Protein AF-A0A366HAK1-F1 (afdb_monomer_lite)

Structure (mmCIF, N/CA/C/O backbone):
data_AF-A0A366HAK1-F1
#
_entry.id   AF-A0A366HAK1-F1
#
loop_
_atom_site.group_PDB
_atom_site.id
_atom_site.type_symbol
_atom_site.label_atom_id
_atom_site.label_alt_id
_atom_site.label_comp_id
_atom_site.label_asym_id
_atom_site.label_entity_id
_atom_site.label_seq_id
_atom_site.pdbx_PDB_ins_code
_atom_site.Cartn_x
_atom_site.Cartn_y
_atom_site.Cartn_z
_atom_site.occupancy
_atom_site.B_iso_or_equiv
_atom_site.auth_seq_id
_atom_site.auth_comp_id
_atom_site.auth_asym_id
_atom_site.auth_atom_id
_atom_site.pdbx_PDB_model_num
ATOM 1 N N . MET A 1 1 ? -33.216 -1.430 20.223 1.00 57.94 1 MET A N 1
ATOM 2 C CA . MET A 1 1 ? -33.159 -0.058 19.666 1.00 57.94 1 MET A CA 1
ATOM 3 C C . MET A 1 1 ? -33.736 0.008 18.242 1.00 57.94 1 MET A C 1
ATOM 5 O O . MET A 1 1 ? -33.120 0.584 17.355 1.00 57.94 1 MET A O 1
ATOM 9 N N . ALA A 1 2 ? -34.920 -0.560 17.988 1.00 52.91 2 ALA A N 1
ATOM 10 C CA . ALA A 1 2 ? -35.576 -0.375 16.691 1.00 52.91 2 ALA A CA 1
ATOM 11 C C . ALA A 1 2 ? -36.298 0.983 16.698 1.00 52.91 2 ALA A C 1
ATOM 13 O O . ALA A 1 2 ? -37.157 1.197 17.547 1.00 52.91 2 ALA A O 1
ATOM 14 N N . GLY A 1 3 ? -35.922 1.897 15.796 1.00 68.50 3 GLY A N 1
ATOM 15 C CA . GLY A 1 3 ? -36.625 3.174 15.591 1.00 68.50 3 GLY A CA 1
ATOM 16 C C . GLY A 1 3 ? -36.047 4.415 16.285 1.00 68.50 3 GLY A C 1
ATOM 17 O O . GLY A 1 3 ? -36.663 5.473 16.206 1.00 68.50 3 GLY A O 1
ATOM 18 N N . HIS A 1 4 ? -34.876 4.334 16.927 1.00 72.25 4 HIS A N 1
ATOM 19 C CA . HIS A 1 4 ? -34.224 5.504 17.532 1.00 72.25 4 HIS A CA 1
ATOM 2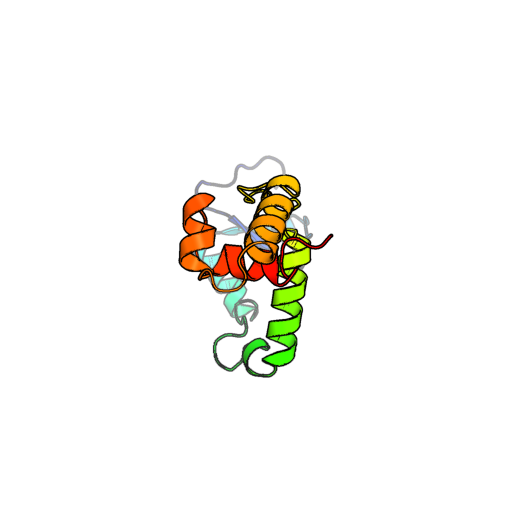0 C C . HIS A 1 4 ? -33.091 6.037 16.650 1.00 72.25 4 HIS A C 1
ATOM 22 O O . HIS A 1 4 ? -32.225 5.278 16.216 1.00 72.25 4 HIS A O 1
ATOM 28 N N . SER A 1 5 ? -33.088 7.348 16.401 1.00 84.06 5 SER A N 1
ATOM 29 C CA . SER A 1 5 ? -31.988 8.043 15.728 1.00 84.06 5 SER A CA 1
ATOM 30 C C . SER A 1 5 ? -30.778 8.159 16.653 1.00 84.06 5 SER A C 1
ATOM 32 O O . SER A 1 5 ? -30.927 8.535 17.816 1.00 84.06 5 SER A O 1
ATOM 34 N N . ILE A 1 6 ? -29.581 7.903 16.129 1.00 87.19 6 ILE A N 1
ATOM 35 C CA . ILE A 1 6 ? -28.330 8.147 16.854 1.00 87.19 6 ILE A CA 1
ATOM 36 C C . ILE A 1 6 ? -28.061 9.662 16.846 1.00 87.19 6 ILE A C 1
ATOM 38 O O . ILE A 1 6 ? -28.103 10.265 15.768 1.00 87.19 6 ILE A O 1
ATOM 42 N N . PRO A 1 7 ? -27.814 10.300 18.007 1.00 90.25 7 PRO A N 1
ATOM 43 C CA . PRO A 1 7 ? -27.484 11.720 18.057 1.00 90.25 7 PRO A CA 1
ATOM 44 C C . PRO A 1 7 ? -26.237 12.058 17.218 1.00 90.25 7 PRO A C 1
ATOM 46 O O . PRO A 1 7 ? -25.315 11.242 17.140 1.00 90.25 7 PRO A O 1
ATOM 49 N N . PRO A 1 8 ? -26.155 13.259 16.615 1.00 91.94 8 PRO A N 1
ATOM 50 C CA . PRO A 1 8 ? -24.964 13.681 15.883 1.00 91.94 8 PRO A CA 1
ATOM 51 C C . PRO A 1 8 ? -23.697 13.595 16.743 1.00 91.94 8 PRO A C 1
ATOM 53 O O . PRO A 1 8 ? -23.687 14.036 17.891 1.00 91.94 8 PRO A O 1
ATOM 56 N N .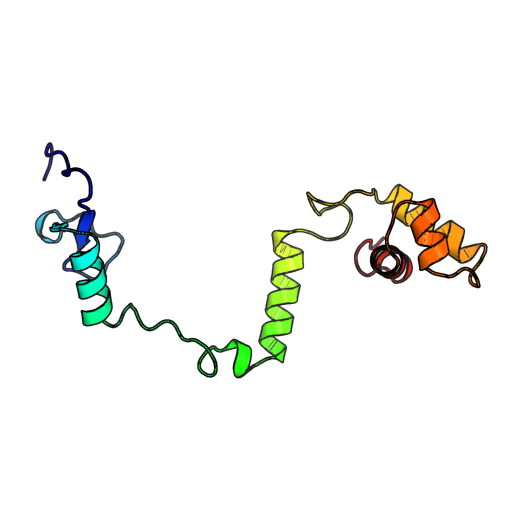 GLY A 1 9 ? -22.622 13.040 16.178 1.00 90.50 9 GLY A N 1
ATOM 57 C CA . GLY A 1 9 ? -21.339 12.881 16.873 1.00 90.50 9 GLY A CA 1
ATOM 58 C C . GLY A 1 9 ? -21.284 11.723 17.878 1.00 90.50 9 GLY A C 1
ATOM 59 O O . GLY A 1 9 ? -20.275 11.585 18.569 1.00 90.50 9 GLY A O 1
ATOM 60 N N . MET A 1 10 ? -22.333 10.898 17.958 1.00 94.31 10 MET A N 1
ATOM 61 C CA . MET A 1 10 ? -22.339 9.671 18.754 1.00 94.31 10 MET A CA 1
ATOM 62 C C . MET A 1 10 ? -22.208 8.418 17.885 1.00 94.31 10 ME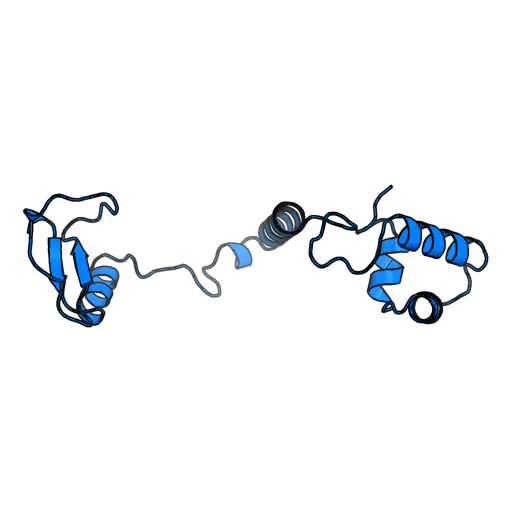T A C 1
ATOM 64 O O . MET A 1 10 ? -22.587 8.395 16.714 1.00 94.31 10 MET A O 1
ATOM 68 N N . GLU A 1 11 ? -21.661 7.368 18.487 1.00 93.56 11 GLU A N 1
ATOM 69 C CA . GLU A 1 11 ? -21.390 6.064 17.891 1.00 93.56 11 GLU A CA 1
ATOM 70 C C . GLU A 1 11 ? -22.117 4.967 18.686 1.00 93.56 11 GLU A C 1
ATOM 72 O O . GLU A 1 11 ? -22.496 5.161 19.845 1.00 93.56 11 GLU A O 1
ATOM 77 N N . LEU A 1 12 ? -22.308 3.801 18.063 1.00 91.44 12 LEU A N 1
ATOM 78 C CA . LEU A 1 12 ? -22.704 2.589 18.779 1.00 91.44 12 LEU A CA 1
ATOM 79 C C . LEU A 1 12 ? -21.452 1.869 19.270 1.00 91.44 12 LEU A C 1
ATOM 81 O O . LEU A 1 12 ? -20.571 1.537 18.479 1.00 91.44 12 LEU A O 1
ATOM 85 N N . LEU A 1 13 ? -21.396 1.615 20.571 1.00 92.69 13 LEU A N 1
ATOM 86 C CA . LEU A 1 13 ? -20.307 0.912 21.228 1.00 92.69 13 LEU A CA 1
ATOM 87 C C . LEU A 1 13 ? -20.752 -0.512 21.542 1.00 92.69 13 LEU A C 1
ATOM 89 O O . LEU A 1 13 ? -21.846 -0.737 22.064 1.00 92.69 13 LEU A O 1
ATOM 93 N N . HIS A 1 14 ? -19.875 -1.474 21.262 1.00 93.00 14 HIS A N 1
ATOM 94 C CA . HIS A 1 14 ? -20.073 -2.862 21.661 1.00 93.00 14 HIS A CA 1
ATOM 95 C C . HIS A 1 14 ? -19.481 -3.115 23.046 1.00 93.00 14 HIS A C 1
ATOM 97 O O . HIS A 1 14 ? -18.282 -2.926 23.274 1.00 93.00 14 HIS A O 1
ATOM 103 N N . SER A 1 15 ? -20.289 -3.654 23.958 1.00 91.25 15 SER A N 1
ATOM 104 C CA . SER A 1 15 ? -19.769 -4.215 25.211 1.00 91.25 15 SER A CA 1
ATOM 105 C C . SER A 1 15 ? -18.945 -5.485 24.953 1.00 91.25 15 SER A C 1
ATOM 107 O O . SER A 1 15 ? -17.918 -5.701 25.598 1.00 91.25 15 SER A O 1
ATOM 109 N N . CYS A 1 16 ? -19.338 -6.275 23.948 1.00 90.81 16 CYS A N 1
ATOM 110 C CA . CYS A 1 16 ? -18.619 -7.457 23.472 1.00 90.81 16 CYS A CA 1
ATOM 111 C C . CYS A 1 16 ? -17.524 -7.124 22.436 1.00 90.81 16 CYS A C 1
ATOM 113 O O . CYS A 1 16 ? -17.509 -6.048 21.845 1.00 90.81 16 CYS A O 1
ATOM 115 N N . ASP A 1 17 ? -16.616 -8.069 22.180 1.00 88.94 17 ASP A N 1
ATOM 116 C CA . ASP A 1 17 ? -15.512 -7.903 21.213 1.00 88.94 17 ASP A CA 1
ATOM 117 C C . ASP A 1 17 ? -15.778 -8.570 19.856 1.00 88.94 17 ASP A C 1
ATOM 119 O O . ASP A 1 17 ? -14.864 -8.835 19.077 1.00 88.94 17 ASP A O 1
ATOM 123 N N . ILE A 1 18 ? -17.053 -8.818 19.556 1.00 91.38 18 ILE A N 1
ATOM 124 C CA . ILE A 1 18 ? -17.508 -9.459 18.323 1.00 91.38 18 ILE A CA 1
ATOM 125 C C . ILE A 1 18 ? -18.028 -8.371 17.379 1.00 91.38 18 ILE A C 1
ATOM 127 O O . ILE A 1 18 ? -19.150 -7.897 17.535 1.00 91.38 18 ILE A O 1
ATOM 131 N N . GLY A 1 19 ? -17.235 -8.000 16.367 1.00 86.69 19 GLY A N 1
ATOM 132 C CA . GLY A 1 19 ? -17.573 -6.904 15.443 1.00 86.69 19 GLY A CA 1
ATOM 133 C C . GLY A 1 19 ? -18.842 -7.116 14.601 1.00 86.69 19 GLY A C 1
ATOM 134 O O . GLY A 1 19 ? -19.405 -6.153 14.096 1.00 86.69 19 GLY A O 1
ATOM 135 N N . LEU A 1 20 ? -19.317 -8.360 14.474 1.00 92.81 20 LEU A N 1
ATOM 136 C CA . LEU A 1 20 ? -20.569 -8.708 13.783 1.00 92.81 20 LEU A CA 1
ATOM 137 C C . LEU A 1 20 ? -21.787 -8.777 14.725 1.00 92.81 20 LEU A C 1
ATOM 139 O O . LEU A 1 20 ? -22.870 -9.173 14.300 1.00 92.81 20 LEU A O 1
ATOM 143 N N . CYS A 1 21 ? -21.632 -8.454 16.012 1.00 94.38 21 CYS A N 1
ATOM 144 C CA . CYS A 1 21 ? -22.727 -8.535 16.970 1.00 94.38 21 CYS A CA 1
ATOM 145 C C . CYS A 1 21 ? -23.762 -7.429 16.726 1.00 94.38 21 CYS A C 1
ATOM 147 O O . CYS A 1 21 ? -23.429 -6.243 16.701 1.00 94.38 21 CYS A O 1
ATOM 149 N N . VAL A 1 22 ? -25.027 -7.836 16.599 1.00 92.88 22 VAL A N 1
ATOM 150 C CA . VAL A 1 22 ? -26.189 -6.948 16.421 1.00 92.88 22 VAL A CA 1
ATOM 151 C C . VAL A 1 22 ? -27.191 -7.041 17.576 1.00 92.88 22 VAL A C 1
ATOM 153 O O . VAL A 1 22 ? -28.280 -6.481 17.483 1.00 92.88 22 VAL A O 1
ATOM 156 N N . ASN A 1 23 ? -26.853 -7.759 18.658 1.00 93.19 23 ASN A N 1
ATOM 157 C CA . ASN A 1 23 ? -27.717 -7.869 19.832 1.00 93.19 23 ASN A CA 1
ATOM 158 C C . ASN A 1 23 ? -27.869 -6.480 20.484 1.00 93.19 23 ASN A C 1
ATOM 160 O O . ASN A 1 23 ? -26.862 -5.950 20.958 1.00 93.19 23 ASN A O 1
ATOM 164 N N . PRO A 1 24 ? -29.083 -5.896 20.547 1.00 89.25 24 PRO A N 1
ATOM 165 C CA . PRO A 1 24 ? -29.296 -4.583 21.148 1.00 89.25 24 PRO A CA 1
ATOM 166 C C . PRO A 1 24 ? -28.813 -4.471 22.596 1.00 89.25 24 PRO A C 1
ATOM 168 O O . PRO A 1 24 ? -28.389 -3.392 22.988 1.00 89.25 24 PRO A O 1
ATOM 171 N N . ASP A 1 25 ? -28.816 -5.565 23.362 1.00 93.00 25 ASP A N 1
ATOM 172 C CA . ASP A 1 25 ? -28.348 -5.575 24.756 1.00 93.00 25 ASP A CA 1
ATOM 173 C C . ASP A 1 25 ? -26.827 -5.378 24.872 1.00 93.00 25 ASP A C 1
ATOM 175 O O . ASP A 1 25 ? -26.306 -5.028 25.930 1.00 93.00 25 ASP A O 1
ATOM 179 N N . HIS A 1 26 ? -26.092 -5.612 23.781 1.00 92.94 26 HIS A N 1
ATOM 180 C CA . HIS A 1 26 ? -24.647 -5.405 23.708 1.00 92.94 26 HIS A CA 1
ATOM 181 C C . HIS A 1 26 ? -24.267 -4.059 23.079 1.00 92.94 26 HIS A C 1
ATOM 183 O O . HIS A 1 26 ? -23.072 -3.782 22.952 1.00 92.94 26 HIS A O 1
ATOM 189 N N . LEU A 1 27 ? -25.251 -3.251 22.669 1.00 91.38 27 LEU A N 1
ATOM 190 C CA . LEU A 1 27 ? -25.058 -1.977 21.985 1.00 91.38 27 LEU A CA 1
ATOM 191 C C . LEU A 1 27 ? -25.476 -0.818 22.889 1.00 91.38 27 LEU A C 1
ATOM 193 O O . LEU A 1 27 ? -26.621 -0.738 23.333 1.00 91.38 27 LEU A O 1
ATOM 197 N N . SER A 1 28 ? -24.565 0.121 23.110 1.00 92.75 28 SER A N 1
ATOM 198 C CA . SER A 1 28 ? -24.848 1.375 23.807 1.00 92.75 28 SER A CA 1
ATOM 199 C C . SER A 1 28 ? -24.473 2.571 22.942 1.00 92.75 28 SER A C 1
ATOM 201 O O . SER A 1 28 ? -23.606 2.483 22.076 1.00 92.75 28 SER A O 1
ATOM 203 N N . ILE A 1 29 ? -25.145 3.701 23.158 1.00 93.31 29 ILE A N 1
ATOM 204 C CA . ILE A 1 29 ? -24.764 4.970 22.532 1.00 93.31 29 ILE A CA 1
ATOM 205 C C . ILE A 1 29 ? -23.653 5.591 23.373 1.00 93.31 29 ILE A C 1
ATOM 207 O O . ILE A 1 29 ? -23.758 5.634 24.599 1.00 93.31 29 ILE A O 1
ATOM 211 N N . GLY A 1 30 ? -22.617 6.091 22.712 1.00 93.81 30 GLY A N 1
ATOM 212 C CA . GLY A 1 30 ? -21.523 6.798 23.360 1.00 93.81 30 GLY A CA 1
ATOM 213 C C . GLY A 1 30 ? -20.785 7.707 22.392 1.00 93.81 30 GLY A C 1
ATOM 214 O O . GLY A 1 30 ? -21.084 7.791 21.202 1.00 93.81 30 GLY A O 1
ATOM 215 N N . THR A 1 31 ? -19.813 8.424 22.919 1.00 96.12 31 THR A N 1
ATOM 216 C CA . THR A 1 31 ? -18.922 9.294 22.164 1.00 96.12 31 THR A CA 1
ATOM 217 C C . THR A 1 31 ? -17.777 8.500 21.543 1.00 96.12 31 THR A C 1
ATOM 219 O O . THR A 1 31 ? -17.378 7.439 22.032 1.00 96.12 31 THR A O 1
ATOM 222 N N . HIS A 1 32 ? -17.165 9.076 20.510 1.00 94.94 32 HIS A N 1
ATOM 223 C CA . HIS A 1 32 ? -15.927 8.550 19.938 1.00 94.94 32 HIS A CA 1
ATOM 224 C C . HIS A 1 32 ? -14.830 8.360 21.005 1.00 94.94 32 HIS A C 1
ATOM 226 O O . HIS A 1 32 ? -14.115 7.361 21.012 1.00 94.94 32 HIS A O 1
ATOM 232 N N . GLN A 1 33 ? -14.723 9.288 21.963 1.00 95.44 33 GLN A N 1
ATOM 233 C CA . GLN A 1 33 ? -13.726 9.206 23.031 1.00 95.44 33 GLN A CA 1
ATOM 234 C C . GLN A 1 33 ? -13.959 8.007 23.960 1.00 95.44 33 GLN A C 1
ATOM 236 O O . GLN A 1 33 ? -12.996 7.351 24.357 1.00 95.44 33 GLN A O 1
ATOM 241 N N . GLU A 1 34 ? -15.213 7.695 24.293 1.00 95.00 34 GLU A N 1
ATOM 242 C CA . GLU A 1 34 ? -15.557 6.510 25.088 1.00 95.00 34 GLU A CA 1
ATOM 243 C C . GLU A 1 34 ? -15.226 5.218 24.338 1.00 95.00 34 GLU A C 1
ATOM 245 O O . GLU A 1 34 ? -14.649 4.303 24.928 1.00 95.00 34 GLU A O 1
ATOM 250 N N . ASN A 1 35 ? -15.499 5.170 23.031 1.00 93.69 35 ASN A N 1
ATOM 251 C CA . ASN A 1 35 ? -15.155 4.032 22.179 1.00 93.69 35 ASN A CA 1
ATOM 252 C C . ASN A 1 35 ? -13.630 3.806 22.136 1.00 93.69 35 ASN A C 1
ATOM 254 O O . ASN A 1 35 ? -13.141 2.688 22.315 1.00 93.69 35 ASN A O 1
ATOM 258 N N . MET A 1 36 ? -12.855 4.886 21.995 1.00 94.06 36 MET A N 1
ATOM 259 C CA . MET A 1 36 ? -11.391 4.833 22.039 1.00 94.06 36 MET A CA 1
ATOM 260 C C . MET A 1 36 ? -10.865 4.389 23.411 1.00 94.06 36 MET A C 1
ATOM 262 O O . MET A 1 36 ? -9.961 3.554 23.482 1.00 94.06 36 MET A O 1
ATOM 266 N N . THR A 1 37 ? -11.442 4.884 24.508 1.00 93.94 37 THR A N 1
ATOM 267 C CA . THR A 1 37 ? -11.080 4.439 25.863 1.00 93.94 37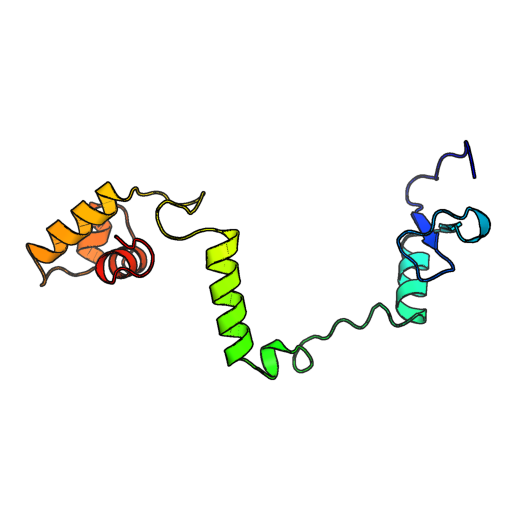 THR A CA 1
ATOM 268 C C . THR A 1 37 ? -11.392 2.953 26.062 1.00 93.94 37 THR A C 1
ATOM 270 O O . THR A 1 37 ? -10.569 2.228 26.624 1.00 93.94 37 THR A O 1
ATOM 273 N N . ASP A 1 38 ? -12.529 2.463 25.558 1.00 92.75 38 ASP A N 1
ATOM 274 C CA . ASP A 1 38 ? -12.889 1.043 25.610 1.00 92.75 38 ASP A CA 1
ATOM 275 C C . ASP A 1 38 ? -11.921 0.172 24.792 1.00 92.75 38 ASP A C 1
ATOM 277 O O . ASP A 1 38 ? -11.438 -0.852 25.280 1.00 92.75 38 ASP A O 1
ATOM 281 N N . MET A 1 39 ? -11.554 0.608 23.582 1.00 91.94 39 MET A N 1
ATOM 282 C CA . MET A 1 39 ? -10.537 -0.049 22.754 1.00 91.94 39 MET A CA 1
ATOM 283 C C . MET A 1 39 ? -9.203 -0.192 23.501 1.00 91.94 39 MET A C 1
ATOM 285 O O . MET A 1 39 ? -8.606 -1.275 23.494 1.00 91.94 39 MET A O 1
ATOM 289 N N . VAL A 1 40 ? -8.743 0.880 24.156 1.00 92.75 40 VAL A N 1
ATOM 290 C CA . VAL A 1 40 ? -7.497 0.886 24.936 1.00 92.75 40 VAL A CA 1
ATOM 291 C C . VAL A 1 40 ? -7.608 -0.042 26.143 1.00 92.75 40 VAL A C 1
ATOM 293 O O . VAL A 1 40 ? -6.728 -0.883 26.339 1.00 92.75 40 VAL A O 1
ATOM 296 N N . ARG A 1 41 ? -8.701 0.047 26.911 1.00 90.94 41 ARG A N 1
ATOM 297 C CA . ARG A 1 41 ? -8.972 -0.812 28.077 1.00 90.94 41 ARG A CA 1
ATOM 298 C C . ARG A 1 41 ? -8.958 -2.295 27.708 1.00 90.94 41 ARG A C 1
ATOM 300 O O . ARG A 1 41 ? -8.420 -3.107 28.452 1.00 90.94 41 ARG A O 1
ATOM 307 N N . LYS A 1 42 ? -9.506 -2.638 26.542 1.00 89.25 42 LYS A N 1
ATOM 308 C CA . LYS A 1 42 ? -9.532 -4.003 25.995 1.00 89.25 42 LYS A CA 1
ATOM 309 C C . LYS A 1 42 ? -8.220 -4.427 25.326 1.00 89.25 42 LYS A C 1
ATOM 311 O O . LYS A 1 42 ? -8.127 -5.528 24.797 1.00 89.25 42 LYS A O 1
ATOM 316 N N . GLY A 1 43 ? -7.203 -3.564 25.307 1.00 90.12 43 GLY A N 1
ATOM 317 C CA . GLY A 1 43 ? -5.892 -3.867 24.731 1.00 90.12 43 GLY A CA 1
ATOM 318 C C . GLY A 1 43 ? -5.853 -3.892 23.200 1.00 90.12 43 GLY A C 1
ATOM 319 O O . GLY A 1 43 ? -4.836 -4.281 22.631 1.00 90.12 43 GLY A O 1
ATOM 320 N N . ARG A 1 44 ? -6.915 -3.439 22.522 1.00 88.44 44 ARG A N 1
ATOM 321 C CA . ARG A 1 44 ? -7.033 -3.454 21.051 1.00 88.44 44 ARG A CA 1
ATOM 322 C C . ARG A 1 44 ? -6.271 -2.313 20.366 1.00 88.44 44 ARG A C 1
ATOM 324 O O . ARG A 1 44 ? -6.076 -2.350 19.159 1.00 88.44 44 ARG A O 1
ATOM 331 N N . ALA A 1 45 ? -5.789 -1.334 21.133 1.00 89.69 45 ALA A N 1
ATOM 332 C CA . ALA A 1 45 ? -5.007 -0.206 20.622 1.00 89.69 45 ALA A CA 1
ATOM 333 C C . ALA A 1 45 ? -3.521 -0.535 20.351 1.00 89.69 45 ALA A C 1
ATOM 335 O O . ALA A 1 45 ? -2.800 0.283 19.782 1.00 89.69 45 ALA A O 1
ATOM 336 N N . LYS A 1 46 ? -3.031 -1.712 20.766 1.00 85.88 46 LYS A N 1
ATOM 337 C CA . LYS A 1 46 ? -1.613 -2.091 20.651 1.00 85.88 46 LYS A CA 1
ATOM 338 C C . LYS A 1 46 ? -1.286 -2.648 19.263 1.00 85.88 46 LYS A C 1
ATOM 340 O O . LYS A 1 46 ? -1.058 -3.844 19.103 1.00 85.88 46 LYS A O 1
ATOM 345 N N . ALA A 1 47 ? -1.251 -1.781 18.256 1.00 85.19 47 ALA A N 1
ATOM 346 C CA . ALA A 1 47 ? -0.632 -2.134 16.984 1.00 85.19 47 ALA A CA 1
ATOM 347 C C . ALA A 1 47 ? 0.904 -2.140 17.144 1.00 85.19 47 ALA A C 1
ATOM 349 O O . ALA A 1 47 ? 1.450 -1.195 17.719 1.00 85.19 47 ALA A O 1
ATOM 350 N N . PRO A 1 48 ? 1.619 -3.168 16.655 1.00 86.88 48 PRO A N 1
ATOM 351 C CA . PRO A 1 48 ? 3.076 -3.174 16.692 1.00 86.88 48 PRO A CA 1
ATOM 352 C C . PRO A 1 48 ? 3.619 -2.021 15.839 1.00 86.88 48 PRO A C 1
ATOM 354 O O . PRO A 1 48 ? 3.165 -1.798 14.716 1.00 86.88 48 PRO A O 1
ATOM 357 N N . ALA A 1 49 ? 4.591 -1.280 16.363 1.00 85.31 49 ALA A N 1
ATOM 358 C CA . ALA A 1 49 ? 5.159 -0.106 15.710 1.00 85.31 49 ALA A CA 1
ATOM 359 C C . ALA A 1 49 ? 6.675 -0.050 15.913 1.00 85.31 49 ALA A C 1
ATOM 361 O O . ALA A 1 49 ? 7.227 -0.704 16.794 1.00 85.31 49 ALA A O 1
ATOM 362 N N . GLY A 1 50 ? 7.361 0.744 15.088 1.00 86.88 50 GLY A N 1
ATOM 363 C CA . GLY A 1 50 ? 8.803 0.938 15.223 1.00 86.88 50 GLY A CA 1
ATOM 364 C C . GLY A 1 50 ? 9.573 -0.382 15.138 1.00 86.88 50 GLY A C 1
ATOM 365 O O . GLY A 1 50 ? 9.408 -1.122 14.169 1.00 86.88 50 GLY A O 1
ATOM 366 N N . SER A 1 51 ? 10.421 -0.644 16.136 1.00 88.69 51 SER A N 1
ATOM 367 C CA . SER A 1 51 ? 11.225 -1.868 16.254 1.00 88.69 51 SER A CA 1
ATOM 368 C C . SER A 1 51 ? 10.395 -3.133 16.427 1.00 88.69 51 SER A C 1
ATOM 370 O O . SER A 1 51 ? 10.854 -4.179 15.991 1.00 88.69 51 SER A O 1
ATOM 372 N N . ASP A 1 52 ? 9.194 -3.024 16.998 1.00 86.81 52 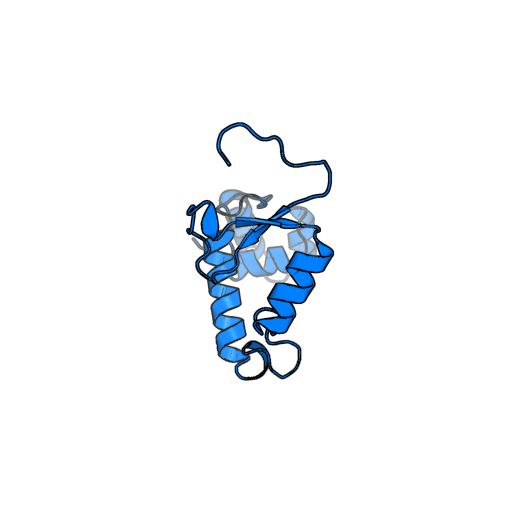ASP A N 1
ATOM 373 C CA . ASP A 1 52 ? 8.339 -4.168 17.341 1.00 86.81 52 ASP A CA 1
ATOM 374 C C . ASP A 1 52 ? 7.470 -4.610 16.153 1.00 86.81 52 ASP A C 1
ATOM 376 O O . ASP A 1 52 ? 6.734 -5.596 16.210 1.00 86.81 52 ASP A O 1
ATOM 380 N N . HIS A 1 53 ? 7.522 -3.860 15.049 1.00 89.81 53 HIS A N 1
ATOM 381 C CA . HIS A 1 53 ? 6.829 -4.214 13.824 1.00 89.81 53 HIS A CA 1
ATOM 382 C C . HIS A 1 53 ? 7.587 -5.312 13.074 1.00 89.81 53 HIS A C 1
ATOM 384 O O . HIS A 1 53 ? 8.787 -5.199 12.817 1.00 89.81 53 HIS A O 1
ATOM 390 N N . TRP A 1 54 ? 6.869 -6.348 12.631 1.00 88.88 54 TRP A N 1
ATOM 391 C CA . TRP A 1 54 ? 7.457 -7.526 11.979 1.00 88.88 54 TRP A CA 1
ATOM 392 C C . TRP A 1 54 ? 8.365 -7.186 10.786 1.00 88.88 54 TRP A C 1
ATOM 394 O O . TRP A 1 54 ? 9.342 -7.888 10.539 1.00 88.88 54 TRP A O 1
ATOM 404 N N . THR A 1 55 ? 8.102 -6.084 10.072 1.00 90.12 55 THR A N 1
ATOM 405 C CA . THR A 1 55 ? 8.950 -5.659 8.943 1.00 90.12 55 THR A CA 1
ATOM 406 C C . THR A 1 55 ? 10.352 -5.215 9.351 1.00 90.12 55 THR A C 1
ATOM 408 O O . THR A 1 55 ? 11.231 -5.161 8.492 1.00 90.12 55 THR A O 1
ATOM 411 N N . ARG A 1 56 ? 10.581 -4.876 10.626 1.00 89.31 56 ARG A N 1
ATOM 412 C CA . ARG A 1 56 ? 11.919 -4.589 11.159 1.00 89.31 56 ARG A CA 1
ATOM 413 C C . ARG A 1 56 ? 12.663 -5.855 11.559 1.00 89.31 56 ARG A C 1
ATOM 415 O O . ARG A 1 56 ? 13.873 -5.903 11.370 1.00 89.31 56 ARG A O 1
ATOM 422 N N . HIS A 1 57 ? 11.953 -6.860 12.065 1.00 89.44 57 HIS A N 1
ATOM 423 C CA . HIS A 1 57 ? 12.542 -8.149 12.432 1.00 89.44 57 HIS A CA 1
ATOM 424 C C . HIS A 1 57 ? 12.911 -8.994 11.209 1.00 89.44 57 HIS A C 1
ATOM 426 O O . HIS A 1 57 ? 13.903 -9.713 11.244 1.00 89.44 57 HIS A O 1
ATOM 432 N N . ASP A 1 58 ? 12.139 -8.881 10.127 1.00 92.25 58 ASP A N 1
ATOM 433 C CA . ASP A 1 58 ? 12.353 -9.645 8.899 1.00 92.25 58 ASP A CA 1
ATOM 434 C C . ASP A 1 58 ? 12.300 -8.728 7.661 1.00 92.25 58 ASP A C 1
ATOM 436 O O . ASP A 1 58 ? 11.277 -8.630 6.965 1.00 92.25 58 ASP A O 1
ATOM 440 N N . PRO A 1 59 ? 13.400 -8.001 7.382 1.00 90.19 59 PRO A N 1
ATOM 441 C CA . PRO A 1 59 ? 13.452 -7.073 6.261 1.00 90.19 59 PRO A CA 1
ATOM 442 C C . PRO A 1 59 ? 13.372 -7.787 4.905 1.00 90.19 59 PRO A C 1
ATOM 444 O O . PRO A 1 59 ? 12.937 -7.181 3.923 1.00 90.19 59 PRO A O 1
ATOM 447 N N . GLU A 1 60 ? 13.773 -9.055 4.819 1.00 92.81 60 GLU A N 1
ATOM 448 C CA . GLU A 1 60 ? 13.736 -9.821 3.574 1.00 92.81 60 GLU A CA 1
ATOM 449 C C . GLU A 1 60 ? 12.309 -10.247 3.222 1.00 92.81 60 GLU A C 1
ATOM 451 O O . GLU A 1 60 ? 11.833 -9.987 2.108 1.00 92.81 60 GLU A O 1
ATOM 456 N N . ARG A 1 61 ? 11.565 -10.788 4.191 1.00 91.75 61 ARG A N 1
ATOM 457 C CA . ARG A 1 61 ? 10.135 -11.061 4.031 1.00 91.75 61 ARG A CA 1
ATOM 458 C C . ARG A 1 61 ? 9.354 -9.786 3.754 1.00 91.75 61 ARG A C 1
ATOM 460 O O . ARG A 1 61 ? 8.484 -9.790 2.883 1.00 91.75 61 ARG A O 1
ATOM 467 N N . ALA A 1 62 ? 9.682 -8.684 4.430 1.00 89.19 62 ALA A N 1
ATOM 468 C CA . ALA A 1 62 ? 9.044 -7.394 4.183 1.00 89.19 62 ALA A CA 1
ATOM 469 C C . ALA A 1 62 ? 9.225 -6.936 2.729 1.00 89.19 62 ALA A C 1
ATOM 471 O O . ALA A 1 62 ? 8.251 -6.568 2.070 1.00 89.19 62 ALA A O 1
ATOM 472 N N . ARG A 1 63 ? 10.453 -7.018 2.196 1.00 87.94 63 ARG A N 1
ATOM 473 C CA . ARG A 1 63 ? 10.745 -6.709 0.785 1.00 87.94 63 ARG A CA 1
ATOM 474 C C . ARG A 1 63 ? 9.994 -7.631 -0.169 1.00 87.94 63 ARG A C 1
ATOM 476 O O . ARG A 1 63 ? 9.476 -7.162 -1.182 1.00 87.94 63 ARG A O 1
ATOM 483 N N . THR A 1 64 ? 9.917 -8.918 0.153 1.00 89.00 64 THR A N 1
ATOM 484 C CA . THR A 1 64 ? 9.222 -9.919 -0.665 1.00 89.00 64 THR A CA 1
ATOM 485 C C . THR A 1 64 ? 7.726 -9.627 -0.744 1.00 89.00 64 THR A C 1
ATOM 487 O O . THR A 1 64 ? 7.185 -9.508 -1.844 1.00 89.00 64 THR A O 1
ATOM 490 N N . ILE A 1 65 ? 7.074 -9.418 0.401 1.00 86.69 65 ILE A N 1
ATOM 491 C CA . ILE A 1 65 ? 5.645 -9.090 0.473 1.00 86.69 65 ILE A CA 1
ATOM 492 C C . ILE A 1 65 ? 5.363 -7.750 -0.211 1.00 86.69 65 ILE A C 1
ATOM 494 O O . ILE A 1 65 ? 4.427 -7.657 -1.002 1.00 86.69 65 ILE A O 1
ATOM 498 N N . ALA A 1 66 ? 6.190 -6.724 0.016 1.00 84.00 66 ALA A N 1
ATOM 499 C CA . ALA A 1 66 ? 6.039 -5.436 -0.659 1.00 84.00 66 ALA A CA 1
ATOM 500 C C . ALA A 1 66 ? 6.107 -5.589 -2.186 1.00 84.00 66 ALA A C 1
ATOM 502 O O . ALA A 1 66 ? 5.268 -5.048 -2.904 1.00 84.00 66 ALA A O 1
ATOM 503 N N . ARG A 1 67 ? 7.059 -6.381 -2.694 1.00 79.12 67 ARG A N 1
ATOM 504 C CA . ARG A 1 67 ? 7.190 -6.656 -4.129 1.00 79.12 67 ARG A CA 1
ATOM 505 C C . ARG A 1 67 ? 5.974 -7.395 -4.688 1.00 79.12 67 ARG A C 1
ATOM 507 O O . ARG A 1 67 ? 5.471 -7.004 -5.737 1.00 79.12 67 ARG A O 1
ATOM 514 N N . GLN A 1 68 ? 5.504 -8.435 -3.998 1.00 79.06 68 GLN A N 1
ATOM 515 C CA . GLN A 1 68 ? 4.322 -9.205 -4.398 1.00 79.06 68 GLN A CA 1
ATOM 516 C C . GLN A 1 68 ? 3.064 -8.334 -4.419 1.00 79.06 68 GLN A C 1
ATOM 518 O O . GLN A 1 68 ? 2.332 -8.341 -5.406 1.00 79.06 68 GLN A O 1
ATOM 523 N N . ASN A 1 69 ? 2.845 -7.539 -3.369 1.00 78.12 69 ASN A N 1
ATOM 524 C CA . ASN A 1 69 ? 1.688 -6.659 -3.256 1.00 78.12 69 ASN A CA 1
ATOM 525 C C . ASN A 1 69 ? 1.683 -5.583 -4.341 1.00 78.12 69 ASN A C 1
ATOM 527 O O . ASN A 1 69 ? 0.641 -5.365 -4.942 1.00 78.12 69 ASN A O 1
ATOM 531 N N . ILE A 1 70 ? 2.828 -4.961 -4.649 1.00 70.75 70 ILE A N 1
ATOM 532 C CA . ILE A 1 70 ? 2.918 -3.968 -5.732 1.00 70.75 70 ILE A CA 1
ATOM 533 C C . ILE A 1 70 ? 2.489 -4.580 -7.070 1.00 70.75 70 ILE A C 1
ATOM 535 O O . ILE A 1 70 ? 1.675 -3.990 -7.775 1.00 70.75 70 ILE A O 1
ATOM 539 N N . VAL A 1 71 ? 2.998 -5.769 -7.405 1.00 69.38 71 VAL A N 1
ATOM 540 C CA . VAL A 1 71 ? 2.652 -6.450 -8.663 1.00 69.38 71 VAL A CA 1
ATOM 541 C C . VAL A 1 71 ? 1.178 -6.862 -8.681 1.00 69.38 71 VAL A C 1
ATOM 543 O O . VAL A 1 71 ? 0.508 -6.673 -9.691 1.00 69.38 71 VAL A O 1
ATOM 546 N N . LYS A 1 72 ? 0.660 -7.387 -7.565 1.00 74.62 72 LYS A N 1
ATOM 547 C CA . LYS A 1 72 ? -0.726 -7.859 -7.451 1.00 74.62 72 LYS A CA 1
ATOM 548 C C . LYS A 1 72 ? -1.754 -6.721 -7.456 1.00 74.62 72 LYS A C 1
ATOM 550 O O . LYS A 1 72 ? -2.824 -6.891 -8.025 1.00 74.62 72 LYS A O 1
ATOM 555 N N . LEU A 1 73 ? -1.456 -5.596 -6.806 1.00 68.56 73 LEU A N 1
ATOM 556 C CA . LEU A 1 73 ? -2.383 -4.467 -6.648 1.00 68.56 73 LEU A CA 1
ATOM 557 C C . LEU A 1 73 ? -2.369 -3.513 -7.840 1.00 68.56 73 LEU A C 1
ATOM 559 O O . LEU A 1 73 ? -3.413 -2.979 -8.199 1.00 68.56 73 LEU A O 1
ATOM 563 N N . HIS A 1 74 ? -1.196 -3.261 -8.422 1.00 69.25 74 HIS A N 1
ATOM 564 C CA . HIS A 1 74 ? -1.030 -2.217 -9.433 1.00 69.25 74 HIS A CA 1
ATOM 565 C C . HIS A 1 74 ? -0.643 -2.751 -10.806 1.00 69.25 74 HIS A C 1
ATOM 567 O O . HIS A 1 74 ? -0.447 -1.940 -11.699 1.00 69.25 74 HIS A O 1
ATOM 573 N N . GLY A 1 75 ? -0.483 -4.065 -10.987 1.0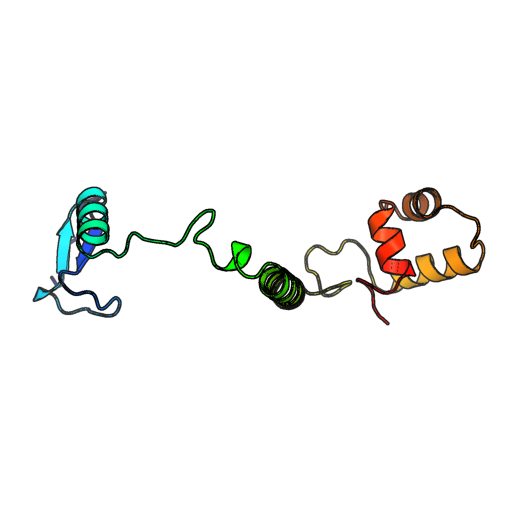0 76.75 75 GLY A N 1
ATOM 574 C CA . GLY A 1 75 ? 0.079 -4.611 -12.219 1.00 76.75 75 GLY A CA 1
ATOM 575 C C . GLY A 1 75 ? 1.508 -4.113 -12.484 1.00 76.75 75 GLY A C 1
ATOM 576 O O . GLY A 1 75 ? 2.097 -3.326 -11.736 1.00 76.75 75 GLY A O 1
ATOM 577 N N . SER A 1 76 ? 2.114 -4.586 -13.567 1.00 81.00 76 SER A N 1
ATOM 578 C CA . SER A 1 76 ? 3.370 -4.035 -14.082 1.00 81.00 76 SER A CA 1
ATOM 579 C C . SER A 1 76 ? 3.215 -3.718 -15.557 1.00 81.00 76 SER A C 1
ATOM 581 O O . SER A 1 76 ? 2.361 -4.301 -16.222 1.00 81.00 76 SER A O 1
ATOM 583 N N . GLY A 1 77 ? 4.030 -2.791 -16.052 1.00 84.75 77 GLY A N 1
ATOM 584 C CA . GLY A 1 77 ? 3.949 -2.356 -17.440 1.00 84.75 77 GLY A CA 1
ATOM 585 C C . GLY A 1 77 ? 2.558 -1.817 -17.768 1.00 84.75 77 GLY A C 1
ATOM 586 O O . GLY A 1 77 ? 2.041 -0.987 -17.021 1.00 84.75 77 GLY A O 1
ATOM 587 N N . GLU A 1 78 ? 1.958 -2.323 -18.846 1.00 85.75 78 GLU A N 1
ATOM 588 C CA . GLU A 1 78 ? 0.672 -1.852 -19.388 1.00 85.75 78 GLU A CA 1
ATOM 589 C C . GLU A 1 78 ? -0.511 -2.155 -18.480 1.00 85.75 78 GLU A C 1
ATOM 591 O O . GLU A 1 78 ? -1.505 -1.442 -18.490 1.00 85.75 78 GLU A O 1
ATOM 596 N N . MET A 1 79 ? -0.379 -3.180 -17.635 1.00 83.38 79 MET A N 1
ATOM 597 C CA . MET A 1 79 ? -1.416 -3.549 -16.673 1.00 83.38 79 MET A CA 1
ATOM 598 C C . MET A 1 79 ? -1.553 -2.536 -15.533 1.00 83.38 79 MET A C 1
ATOM 600 O O . MET A 1 79 ? -2.479 -2.635 -14.732 1.00 83.38 79 MET A O 1
ATOM 604 N N . ASN A 1 80 ? -0.613 -1.597 -15.402 1.00 83.12 80 ASN A N 1
ATOM 605 C CA . ASN A 1 80 ? -0.724 -0.552 -14.404 1.00 83.12 80 ASN A CA 1
ATOM 606 C C . ASN A 1 80 ? -1.649 0.555 -14.894 1.00 83.12 80 ASN A C 1
ATOM 608 O O . ASN A 1 80 ? -1.354 1.227 -15.872 1.00 83.12 80 ASN A O 1
ATOM 612 N N . ASN A 1 81 ? -2.725 0.804 -14.148 1.00 82.19 81 ASN A N 1
ATOM 613 C CA . ASN A 1 81 ? -3.715 1.842 -14.458 1.00 82.19 81 ASN A CA 1
ATOM 614 C C . ASN A 1 81 ? -3.119 3.260 -14.556 1.00 82.19 81 ASN A C 1
ATOM 616 O O . ASN A 1 81 ? -3.738 4.153 -15.122 1.00 82.19 81 ASN A O 1
ATOM 620 N N . ASN A 1 82 ? -1.934 3.484 -13.984 1.00 80.31 82 ASN A N 1
ATOM 621 C CA . ASN A 1 82 ? -1.189 4.740 -14.067 1.00 80.31 82 ASN A CA 1
ATOM 622 C C . ASN A 1 82 ? -0.015 4.672 -15.069 1.00 80.31 82 ASN A C 1
ATOM 624 O O . ASN A 1 82 ? 0.860 5.545 -15.080 1.00 80.31 82 ASN A O 1
ATOM 628 N N . ALA A 1 83 ? 0.070 3.615 -15.880 1.00 84.44 83 ALA A N 1
ATOM 629 C CA . ALA A 1 83 ? 1.041 3.526 -16.957 1.00 84.44 83 ALA A CA 1
ATOM 630 C C . ALA A 1 83 ? 0.727 4.573 -18.027 1.00 84.44 83 ALA A C 1
ATOM 632 O O . ALA A 1 83 ? -0.405 4.724 -18.472 1.00 84.44 83 ALA A O 1
ATOM 633 N N . LYS A 1 84 ? 1.759 5.313 -18.433 1.00 82.50 84 LYS A N 1
ATOM 634 C CA . LYS A 1 84 ? 1.657 6.388 -19.434 1.00 82.50 84 LYS A CA 1
ATOM 635 C C . LYS A 1 84 ? 2.150 5.981 -20.820 1.00 82.50 84 LYS A C 1
ATOM 637 O O . LYS A 1 84 ? 2.183 6.812 -21.718 1.00 82.50 84 LYS A O 1
ATOM 642 N N . ILE A 1 85 ? 2.614 4.747 -20.966 1.00 88.56 85 ILE A N 1
ATOM 643 C CA . ILE A 1 85 ? 3.172 4.215 -22.210 1.00 88.56 85 ILE A CA 1
ATOM 644 C C . ILE A 1 85 ? 2.535 2.862 -22.488 1.00 88.56 85 ILE A C 1
ATOM 646 O O . ILE A 1 85 ? 2.007 2.253 -21.565 1.00 88.56 85 ILE A O 1
ATOM 650 N N . THR A 1 86 ? 2.577 2.420 -23.737 1.00 90.94 86 THR A N 1
ATOM 651 C CA . THR A 1 86 ? 2.069 1.114 -24.172 1.00 90.94 86 THR A CA 1
ATOM 652 C C . THR A 1 86 ? 3.212 0.117 -24.360 1.00 90.94 86 THR A C 1
ATOM 654 O O . THR A 1 86 ? 4.391 0.504 -24.362 1.00 90.94 86 THR A O 1
ATOM 657 N N . MET A 1 87 ? 2.882 -1.165 -24.552 1.00 89.38 87 MET A N 1
ATOM 658 C CA . MET A 1 87 ? 3.874 -2.186 -24.925 1.00 89.38 87 MET A CA 1
ATOM 659 C C . MET A 1 87 ? 4.597 -1.841 -26.239 1.00 89.38 87 MET A C 1
ATOM 661 O O . MET A 1 87 ? 5.804 -2.066 -26.341 1.00 89.38 87 MET A O 1
ATOM 665 N N . ASP A 1 88 ? 3.914 -1.199 -27.189 1.00 91.81 88 ASP A N 1
ATOM 666 C CA . ASP A 1 88 ? 4.504 -0.771 -28.465 1.00 91.81 88 ASP A CA 1
ATOM 667 C C . ASP A 1 88 ? 5.582 0.302 -28.272 1.00 91.81 88 ASP A C 1
ATOM 669 O O . ASP A 1 88 ? 6.685 0.197 -28.807 1.00 91.81 88 ASP A O 1
ATOM 673 N N . ILE A 1 89 ? 5.313 1.310 -27.432 1.00 91.06 89 ILE A N 1
ATOM 674 C CA . ILE A 1 89 ? 6.306 2.346 -27.105 1.00 91.06 89 ILE A CA 1
ATOM 675 C C . ILE A 1 89 ? 7.506 1.715 -26.390 1.00 91.06 89 ILE A C 1
ATOM 677 O O . ILE A 1 89 ? 8.657 2.075 -26.654 1.00 91.06 89 ILE A O 1
ATOM 681 N N . ALA A 1 90 ? 7.258 0.754 -25.494 1.00 92.44 90 ALA A N 1
ATOM 682 C CA . ALA A 1 90 ? 8.325 0.011 -24.837 1.00 92.44 90 ALA A CA 1
ATOM 683 C C . ALA A 1 90 ? 9.185 -0.771 -25.850 1.00 92.44 90 ALA A C 1
ATOM 685 O O . ALA A 1 90 ? 10.412 -0.766 -25.718 1.00 92.44 90 ALA A O 1
ATOM 686 N N . ALA A 1 91 ? 8.580 -1.373 -26.879 1.00 92.81 91 ALA A N 1
ATOM 687 C CA . ALA A 1 91 ? 9.291 -2.048 -27.963 1.00 92.81 91 ALA A CA 1
ATOM 688 C C . ALA A 1 91 ? 10.147 -1.067 -28.784 1.00 92.81 91 ALA A C 1
ATOM 690 O O . ALA A 1 91 ? 11.346 -1.300 -28.946 1.00 92.81 91 ALA A O 1
ATOM 691 N N . SER A 1 92 ? 9.596 0.086 -29.178 1.00 93.88 92 SER A N 1
ATOM 692 C CA . SER A 1 92 ? 10.341 1.130 -29.902 1.00 93.88 92 SER A CA 1
ATOM 693 C C . SER A 1 92 ? 11.555 1.649 -29.120 1.00 93.88 92 SER A C 1
ATOM 695 O O . SER A 1 92 ? 12.615 1.903 -29.692 1.00 93.88 92 SER A O 1
ATOM 697 N N . ILE A 1 93 ? 11.446 1.771 -27.793 1.00 93.00 93 ILE A N 1
ATOM 698 C CA . ILE A 1 93 ? 12.577 2.152 -26.930 1.00 93.00 93 ILE A CA 1
ATOM 699 C C . ILE A 1 93 ? 13.679 1.085 -26.957 1.00 93.00 93 ILE A C 1
ATOM 701 O O . ILE A 1 93 ? 14.866 1.427 -26.958 1.00 93.00 93 ILE A O 1
ATOM 705 N N . ARG A 1 94 ? 13.314 -0.204 -26.970 1.00 93.50 94 ARG A N 1
ATOM 706 C CA . ARG A 1 94 ? 14.290 -1.302 -27.044 1.00 93.50 94 ARG A CA 1
ATOM 707 C C . ARG A 1 94 ? 14.986 -1.344 -28.402 1.00 93.50 94 ARG A C 1
ATOM 709 O O . ARG A 1 94 ? 16.203 -1.506 -28.428 1.00 93.50 94 ARG A O 1
ATOM 716 N N . GLU A 1 95 ? 14.255 -1.134 -29.493 1.00 94.25 95 GLU A N 1
ATOM 717 C CA . GLU A 1 95 ? 14.825 -1.036 -30.844 1.00 94.25 95 GLU A CA 1
ATOM 718 C C . GLU A 1 95 ? 15.803 0.138 -30.960 1.00 94.25 95 GLU A C 1
ATOM 720 O O . GLU A 1 95 ? 16.939 -0.038 -31.404 1.00 94.25 95 GLU A O 1
ATOM 725 N N . ALA A 1 96 ? 15.417 1.320 -30.472 1.00 92.50 96 ALA A N 1
ATOM 726 C CA . ALA A 1 96 ? 16.280 2.498 -30.463 1.00 92.50 96 ALA A CA 1
ATOM 727 C C . ALA A 1 96 ? 17.567 2.274 -29.646 1.00 92.50 96 ALA A C 1
ATOM 729 O O . ALA A 1 96 ? 18.655 2.677 -30.064 1.00 92.50 96 ALA A O 1
ATOM 730 N N . HIS A 1 97 ? 17.471 1.579 -28.508 1.00 93.12 97 HIS A N 1
ATOM 731 C CA . HIS A 1 97 ? 18.646 1.187 -27.730 1.00 93.12 97 HIS A CA 1
ATOM 732 C C . HIS A 1 97 ? 19.529 0.167 -28.466 1.00 93.12 97 HIS A C 1
ATOM 734 O O . HIS A 1 97 ? 20.753 0.278 -28.419 1.00 93.12 97 HIS A O 1
ATOM 740 N N . ALA A 1 98 ? 18.935 -0.818 -29.145 1.00 92.62 98 ALA A N 1
ATOM 741 C CA . ALA A 1 98 ? 19.677 -1.811 -29.919 1.00 92.62 98 ALA A CA 1
ATOM 742 C C . ALA A 1 98 ? 20.439 -1.170 -31.093 1.00 92.62 98 ALA A C 1
ATOM 744 O O . ALA A 1 98 ? 21.579 -1.546 -31.357 1.00 92.62 98 ALA A O 1
ATOM 745 N N . ALA A 1 99 ? 19.847 -0.162 -31.742 1.00 92.75 99 ALA A N 1
ATOM 746 C CA . ALA A 1 99 ? 20.475 0.594 -32.822 1.00 92.75 99 ALA A CA 1
ATOM 747 C C . ALA A 1 99 ? 21.646 1.477 -32.347 1.00 92.75 99 ALA A C 1
ATOM 749 O O . ALA A 1 99 ? 22.606 1.680 -33.090 1.00 92.75 99 ALA A O 1
ATOM 750 N N . ASN A 1 100 ? 21.605 1.992 -31.110 1.00 91.69 100 ASN A N 1
ATOM 751 C CA . ASN A 1 100 ? 22.710 2.760 -30.531 1.00 91.69 100 ASN A CA 1
ATOM 752 C C . ASN A 1 100 ? 22.943 2.449 -29.038 1.00 91.69 100 ASN A C 1
ATOM 754 O O . ASN A 1 100 ? 22.571 3.241 -28.164 1.00 91.69 100 ASN A O 1
ATOM 758 N N . PRO A 1 101 ? 23.662 1.356 -28.721 1.00 87.75 101 PRO A N 1
ATOM 759 C CA . PRO A 1 101 ? 23.892 0.938 -27.335 1.00 87.75 101 PRO A CA 1
ATOM 760 C C . PRO A 1 101 ? 24.775 1.896 -26.522 1.00 87.75 101 PRO A C 1
ATOM 762 O O . PRO A 1 101 ? 24.832 1.805 -25.297 1.00 87.75 101 PRO A O 1
ATOM 765 N N . ARG A 1 102 ? 25.504 2.806 -27.186 1.00 91.00 102 ARG A N 1
ATOM 766 C CA . ARG A 1 102 ? 26.337 3.817 -26.512 1.00 91.00 102 ARG A CA 1
ATOM 767 C C . ARG A 1 102 ? 25.528 5.030 -26.052 1.00 91.00 102 ARG A C 1
ATOM 769 O O . ARG A 1 102 ? 26.036 5.827 -25.262 1.00 91.00 102 ARG A O 1
ATOM 776 N N . GLN A 1 103 ? 24.290 5.190 -26.523 1.00 92.06 103 GLN A N 1
ATOM 777 C CA . GLN A 1 103 ? 23.423 6.275 -26.083 1.00 92.06 103 GLN A CA 1
ATOM 778 C C . GLN A 1 103 ? 23.053 6.099 -24.607 1.00 92.06 103 GLN A C 1
ATOM 780 O O . GLN A 1 103 ? 22.709 5.014 -24.138 1.00 92.06 103 GLN A O 1
ATOM 785 N N . THR A 1 104 ? 23.096 7.190 -23.843 1.00 94.12 104 THR A N 1
ATOM 786 C CA . THR A 1 104 ? 22.725 7.126 -22.428 1.00 94.12 104 THR A CA 1
ATOM 787 C C . THR A 1 104 ? 21.220 6.908 -22.268 1.00 94.12 104 THR A C 1
ATOM 789 O O . THR A 1 104 ? 20.409 7.479 -22.995 1.00 94.12 104 THR A O 1
ATOM 792 N N . MET A 1 105 ? 20.832 6.152 -21.236 1.00 93.44 105 MET A N 1
ATOM 793 C CA . MET A 1 105 ? 19.422 5.915 -20.885 1.00 93.44 105 MET A CA 1
ATOM 794 C C . MET A 1 105 ? 18.636 7.215 -20.666 1.00 93.44 105 MET A C 1
ATOM 796 O O . MET A 1 105 ? 17.431 7.259 -20.894 1.00 93.44 105 MET A O 1
ATOM 800 N N . THR A 1 106 ? 19.307 8.272 -20.197 1.00 94.00 106 THR A N 1
ATOM 801 C CA . THR A 1 106 ? 18.706 9.596 -20.004 1.00 94.00 106 THR A CA 1
ATOM 802 C C . THR A 1 106 ? 18.398 10.258 -21.342 1.00 94.00 106 THR A C 1
ATOM 804 O O . THR A 1 106 ? 17.290 10.751 -21.528 1.00 94.00 106 THR A O 1
ATOM 807 N N . ALA A 1 107 ? 19.360 10.258 -22.272 1.00 93.06 107 ALA A N 1
ATOM 808 C CA . ALA A 1 107 ? 19.169 10.834 -23.599 1.00 93.06 107 ALA A CA 1
ATOM 809 C C . ALA A 1 107 ? 18.089 10.074 -24.377 1.00 93.06 107 ALA A C 1
ATOM 811 O O . ALA A 1 107 ? 17.198 10.703 -24.937 1.00 93.06 107 ALA A O 1
ATOM 812 N N . LEU A 1 108 ? 18.124 8.740 -24.320 1.00 93.69 108 LEU A N 1
ATOM 813 C CA . LEU A 1 108 ? 17.111 7.885 -24.925 1.00 93.69 108 LEU A CA 1
ATOM 814 C C . LEU A 1 108 ? 15.736 8.086 -24.276 1.00 93.69 108 LEU A C 1
ATOM 816 O O . LEU A 1 108 ? 14.751 8.261 -24.968 1.00 93.69 108 LEU A O 1
ATOM 820 N N . GLY A 1 109 ? 15.640 8.128 -22.946 1.00 92.50 109 GLY A N 1
ATOM 821 C CA . GLY A 1 109 ? 14.361 8.394 -22.279 1.00 92.50 109 GLY A CA 1
ATOM 822 C C . GLY A 1 109 ? 13.746 9.725 -22.696 1.00 92.50 109 GLY A C 1
ATOM 823 O O . GLY A 1 109 ? 12.550 9.792 -22.971 1.00 92.50 109 GLY A O 1
ATOM 824 N N . LYS A 1 110 ? 14.571 10.771 -22.818 1.00 94.56 110 LYS A N 1
ATOM 825 C CA . LYS A 1 110 ? 14.114 12.120 -23.161 1.00 94.56 110 LYS A CA 1
ATOM 826 C C . LYS A 1 110 ? 13.429 12.187 -24.531 1.00 94.56 110 LYS A C 1
ATOM 828 O O . LYS A 1 110 ? 12.491 12.965 -24.663 1.00 94.56 110 LYS A O 1
ATOM 833 N N . THR A 1 111 ? 13.825 11.366 -25.510 1.00 92.31 111 THR A N 1
ATOM 834 C CA . THR A 1 111 ? 13.152 11.326 -26.825 1.00 92.31 111 THR A CA 1
ATOM 835 C C . THR A 1 111 ? 11.730 10.774 -26.743 1.00 92.31 111 THR A C 1
ATOM 837 O O . THR A 1 111 ? 10.898 11.127 -27.568 1.00 92.31 111 THR A O 1
ATOM 840 N N . PHE A 1 112 ? 11.436 9.963 -25.724 1.00 90.19 112 PHE A N 1
ATOM 841 C CA . PHE A 1 112 ? 10.114 9.383 -25.461 1.00 90.19 112 PHE A CA 1
ATOM 842 C C . PHE A 1 112 ? 9.385 10.061 -24.286 1.00 90.19 112 PHE A C 1
ATOM 844 O O . PHE A 1 112 ? 8.380 9.549 -23.801 1.00 90.19 112 PHE A O 1
ATOM 851 N N . GLY A 1 113 ? 9.894 11.190 -23.773 1.00 90.69 113 GLY A N 1
ATOM 852 C CA . GLY A 1 113 ? 9.312 11.875 -22.609 1.00 90.69 113 GLY A CA 1
ATOM 853 C C . GLY A 1 113 ? 9.464 11.116 -21.282 1.00 90.69 113 GLY A C 1
ATOM 854 O O . GLY A 1 113 ? 8.732 11.372 -20.327 1.00 90.69 113 GLY A O 1
ATOM 855 N N . LEU A 1 114 ? 10.412 10.179 -21.202 1.00 90.44 114 LEU A N 1
ATOM 856 C CA . LEU A 1 114 ? 10.647 9.319 -20.046 1.00 90.44 114 LEU A CA 1
ATOM 857 C C . LEU A 1 114 ? 11.906 9.706 -19.267 1.00 90.44 114 LEU A C 1
ATOM 859 O O . LEU A 1 114 ? 12.933 10.113 -19.809 1.00 90.44 114 LEU A O 1
ATOM 863 N N . GLY A 1 115 ? 11.843 9.503 -17.952 1.00 92.50 115 GLY A N 1
ATOM 864 C CA . GLY A 1 115 ? 13.014 9.590 -17.086 1.00 92.50 115 GLY A CA 1
ATOM 865 C C . GLY A 1 115 ? 13.926 8.365 -17.219 1.00 92.50 115 GLY A C 1
ATOM 866 O O . GLY A 1 115 ? 13.461 7.253 -17.471 1.00 92.50 115 GLY A O 1
ATOM 867 N N . ARG A 1 116 ? 15.224 8.553 -16.935 1.00 94.12 116 ARG A N 1
ATOM 868 C CA . ARG A 1 116 ? 16.286 7.525 -17.003 1.00 94.12 116 ARG A CA 1
ATOM 869 C C . ARG A 1 116 ? 15.887 6.168 -16.408 1.00 94.12 116 ARG A C 1
ATOM 871 O O . ARG A 1 116 ? 16.212 5.125 -16.968 1.00 94.12 116 ARG A O 1
ATOM 878 N N . GLU A 1 117 ? 15.224 6.177 -15.251 1.00 91.75 117 GLU A N 1
ATOM 879 C CA . GLU A 1 117 ? 14.873 4.951 -14.526 1.00 91.75 117 GLU A CA 1
ATOM 880 C C . GLU A 1 117 ? 13.749 4.159 -15.206 1.00 91.75 117 GLU A C 1
ATOM 882 O O . GLU A 1 117 ? 13.783 2.931 -15.196 1.00 91.75 117 GLU A O 1
ATOM 887 N N . GLN A 1 118 ? 12.787 4.835 -15.841 1.00 89.81 118 GLN A N 1
ATOM 888 C CA . GLN A 1 118 ? 11.745 4.157 -16.618 1.00 89.81 118 GLN A CA 1
ATOM 889 C C . GLN A 1 118 ? 12.352 3.515 -17.868 1.00 89.81 118 GLN A C 1
ATOM 891 O O . GLN A 1 118 ? 12.151 2.324 -18.094 1.00 89.81 118 GLN A O 1
ATOM 896 N N . THR A 1 119 ? 13.211 4.242 -18.589 1.00 92.88 119 THR A N 1
ATOM 897 C CA . THR A 1 119 ? 13.960 3.717 -19.744 1.00 92.88 119 THR A CA 1
ATOM 898 C C . THR A 1 119 ? 14.787 2.486 -19.374 1.00 92.88 119 THR A C 1
ATOM 900 O O . THR A 1 119 ? 14.735 1.463 -20.054 1.00 92.88 119 THR A O 1
ATOM 903 N N . ARG A 1 120 ? 15.489 2.527 -18.233 1.00 94.44 120 ARG A N 1
ATOM 904 C CA . ARG A 1 120 ? 16.256 1.380 -17.725 1.00 94.44 120 ARG A CA 1
ATOM 905 C C . ARG A 1 120 ? 15.362 0.169 -17.444 1.00 94.44 120 ARG A C 1
ATOM 907 O O . ARG A 1 120 ? 15.745 -0.948 -17.779 1.00 94.44 120 ARG A O 1
ATOM 914 N N . LYS A 1 121 ? 14.200 0.366 -16.812 1.00 91.38 121 LYS A N 1
ATOM 915 C CA . LYS A 1 121 ? 13.251 -0.720 -16.506 1.00 91.38 121 LYS A CA 1
ATOM 916 C C . LYS A 1 121 ? 12.651 -1.351 -17.763 1.00 91.38 121 LYS A C 1
ATOM 918 O O . LYS A 1 121 ? 12.366 -2.543 -17.725 1.00 91.38 121 LYS A O 1
ATOM 923 N N . ILE A 1 122 ? 12.476 -0.578 -18.835 1.00 91.75 122 ILE A N 1
ATOM 924 C CA . ILE A 1 122 ? 12.016 -1.063 -20.146 1.00 91.75 122 ILE A CA 1
ATOM 925 C C . ILE A 1 122 ? 13.099 -1.917 -20.815 1.00 91.75 122 ILE A C 1
ATOM 927 O O . ILE A 1 122 ? 12.832 -3.048 -21.209 1.00 91.75 122 ILE A O 1
ATOM 931 N N . ILE A 1 123 ? 14.336 -1.411 -20.873 1.00 92.00 123 ILE A N 1
ATOM 932 C CA . ILE A 1 123 ? 15.466 -2.094 -21.530 1.00 92.00 123 ILE A CA 1
ATOM 933 C C . ILE A 1 123 ? 15.901 -3.351 -20.773 1.00 92.00 123 ILE A C 1
ATOM 935 O O . ILE A 1 123 ? 16.323 -4.326 -21.381 1.00 92.00 123 ILE A O 1
ATOM 939 N N . LYS A 1 124 ? 15.807 -3.348 -19.438 1.00 90.62 124 LYS A N 1
ATOM 940 C CA . LYS A 1 124 ? 16.109 -4.516 -18.594 1.00 90.62 124 LYS A CA 1
ATOM 941 C C . LYS A 1 124 ? 14.918 -5.465 -18.412 1.00 90.62 124 LYS A C 1
ATOM 943 O O . LYS A 1 124 ? 15.018 -6.355 -17.575 1.00 90.62 124 LYS A O 1
ATOM 948 N N . GLU A 1 125 ? 13.802 -5.227 -19.104 1.00 86.50 125 GLU A N 1
ATOM 949 C CA . GLU A 1 125 ? 12.575 -6.037 -19.016 1.00 86.50 125 GLU A CA 1
ATOM 950 C C . GLU A 1 125 ? 12.107 -6.273 -17.569 1.00 86.50 125 GLU A C 1
ATOM 952 O O . GLU A 1 125 ? 11.709 -7.359 -17.153 1.00 86.50 125 GLU A O 1
ATOM 957 N N . ILE A 1 126 ? 12.188 -5.228 -16.743 1.00 85.31 126 ILE A N 1
ATOM 958 C CA . ILE A 1 126 ? 11.775 -5.302 -15.337 1.00 85.31 126 ILE A CA 1
ATOM 959 C C . ILE A 1 126 ? 10.271 -5.063 -15.212 1.00 85.31 126 ILE A C 1
ATOM 961 O O . ILE A 1 126 ? 9.608 -5.790 -14.475 1.00 85.31 126 ILE A O 1
ATOM 965 N N . ALA A 1 127 ? 9.762 -4.022 -15.880 1.00 81.81 127 ALA A N 1
ATOM 966 C CA . ALA A 1 127 ? 8.368 -3.582 -15.762 1.00 81.81 127 ALA A CA 1
ATOM 967 C C . ALA A 1 127 ? 7.530 -3.925 -17.000 1.00 81.81 127 ALA A C 1
ATOM 969 O O . ALA A 1 127 ? 6.397 -4.365 -16.872 1.00 81.81 127 ALA A O 1
ATOM 970 N N . TRP A 1 128 ? 8.106 -3.751 -18.187 1.00 86.81 128 TRP A N 1
ATOM 971 C CA . TRP A 1 128 ? 7.498 -4.108 -19.465 1.00 86.81 128 TRP A CA 1
ATOM 972 C C . TRP A 1 128 ? 8.176 -5.398 -19.894 1.00 86.81 128 TRP A C 1
ATOM 974 O O . TRP A 1 128 ? 9.313 -5.346 -20.359 1.00 86.81 128 TRP A O 1
ATOM 984 N N . LYS A 1 129 ? 7.560 -6.541 -19.596 1.00 81.94 129 LYS A N 1
ATOM 985 C CA . LYS A 1 129 ? 8.051 -7.862 -20.002 1.00 81.94 129 LYS A CA 1
ATOM 986 C C . LYS A 1 129 ? 7.270 -8.297 -21.230 1.00 81.94 129 LYS A C 1
ATOM 988 O O . LYS A 1 129 ? 6.058 -8.104 -21.247 1.00 81.94 129 LYS A O 1
ATOM 993 N N . SER A 1 130 ? 7.989 -8.791 -22.231 1.00 66.81 130 SER A N 1
ATOM 994 C CA . SER A 1 130 ? 7.401 -9.406 -23.424 1.00 66.81 130 SER A CA 1
ATOM 995 C C . SER A 1 130 ? 6.858 -10.795 -23.095 1.00 66.81 130 SER A C 1
ATOM 997 O O . SER A 1 130 ? 7.412 -11.422 -22.159 1.00 66.81 130 SER A O 1
#

Secondary structure (DSSP, 8-state):
-TTPPPPTTEEEEESSS-TT---GGGEEEEEHHHHHHHHHHTTTT----GGGSHHHH-HHHHHHHHHHHHHHHH-SGGGSTT--S-HHHHHHHHHHHHH-TTS-HHHHHHHTT--HHHHHHHHTTSSS--

Radius of gyration: 26.31 Å; chains: 1; bounding box: 63×25×61 Å

Organism: NCBI:txid645616

Foldseek 3Di:
DPPDDQDPQKDWAAPDPDPPDPPVVRTDIDHPVVNVVVCVVVVVPDDQDDCRDVCNVCVPVVVVVVVVCCCVPQNFAPSGPPHPDHLVVLVVLLVVCVVPVPDQLQNSQVVVVHHSVVSVCSNVVNRNND

pLDDT: mean 88.18, std 7.47, range [52.91, 96.12]

InterPro domains:
  IPR003615 HNH nuclease [PF13392] (4-36)
  IPR044925 His-Me finger superfamily [SSF54060] (5-60)

Sequence (130 aa):
MAGHSIPPGMELLHSCDIGLCVNPDHLSIGTHQENMTDMVRKGRAKAPAGSDHWTRHDPERARTIARQNIVKLHGSGEMNNNAKITMDIAASIREAHAANPRQTMTALGKTFGLGREQTRKIIKEIAWKS